Protein AF-A0A2Z6A4C8-F1 (afdb_monomer)

Mean predicted aligned error: 8.93 Å

Sequence (67 aa):
VETKPYGGYPQFYDVKITQLIEQVNPGGQVWNVRVGRKHHAPYGVFEGMTIFDAGAKVGQAAIGYIP

pLDDT: mean 76.36, std 12.94, range [40.88, 92.0]

Secondary structure (DSSP, 8-state):
---TTS-PTTTTHHHHHHHHHHHH-TT-S-EEGGGGGSTT-TT-EE-S--HHHHHHHH-GGGGS---

Radius of gyration: 15.35 Å; Cα contacts (8 Å, |Δi|>4): 66; chains: 1; bounding box: 31×29×42 Å

Organism: NCBI:txid198431

Structure (mmCIF, N/CA/C/O backbone):
data_AF-A0A2Z6A4C8-F1
#
_entry.id   AF-A0A2Z6A4C8-F1
#
loop_
_atom_site.group_PDB
_atom_site.id
_atom_site.type_symbol
_atom_site.label_atom_id
_atom_site.label_alt_id
_atom_site.label_comp_id
_atom_site.label_asym_id
_atom_site.label_entity_id
_atom_site.label_seq_id
_atom_site.pdbx_PDB_ins_code
_atom_site.Cartn_x
_atom_site.Cartn_y
_atom_site.Cartn_z
_atom_site.occupancy
_atom_site.B_iso_or_equiv
_atom_site.auth_seq_id
_atom_site.auth_comp_id
_atom_site.auth_asym_id
_atom_site.auth_atom_id
_atom_site.pdbx_PDB_model_num
ATOM 1 N N . VAL A 1 1 ? -3.866 19.607 12.917 1.00 59.34 1 VAL A N 1
ATOM 2 C CA . VAL A 1 1 ? -2.514 19.089 13.237 1.00 59.34 1 VAL A CA 1
ATOM 3 C C . VAL A 1 1 ? -2.691 17.978 14.251 1.00 59.34 1 VAL A C 1
ATOM 5 O O . VAL A 1 1 ? -3.358 18.216 15.248 1.00 59.34 1 VAL A O 1
ATOM 8 N N . GLU A 1 2 ? -2.183 16.778 13.975 1.00 60.25 2 GLU A N 1
ATOM 9 C CA . GLU A 1 2 ? -2.207 15.658 14.925 1.00 60.25 2 GLU A CA 1
ATOM 10 C C . GLU A 1 2 ? -0.923 15.614 15.744 1.00 60.25 2 GLU A C 1
ATOM 12 O O . GLU A 1 2 ? 0.175 15.734 15.198 1.00 60.25 2 GLU A O 1
ATOM 17 N N . THR A 1 3 ? -1.057 15.401 17.050 1.00 62.69 3 THR A N 1
ATOM 18 C CA . THR A 1 3 ? 0.080 15.263 17.961 1.00 62.69 3 THR A CA 1
ATOM 19 C C . THR A 1 3 ? 0.589 13.824 17.940 1.00 62.69 3 THR A C 1
ATOM 21 O O . THR A 1 3 ? -0.012 12.931 18.535 1.00 62.69 3 THR A O 1
ATOM 24 N N . LYS A 1 4 ? 1.730 13.586 17.285 1.00 63.31 4 LYS A N 1
ATOM 25 C CA . LYS A 1 4 ? 2.478 12.327 17.443 1.00 63.31 4 LYS A CA 1
ATOM 26 C C . LYS A 1 4 ? 2.986 12.234 18.895 1.00 63.31 4 LYS A C 1
ATOM 28 O O . LYS A 1 4 ? 3.358 13.267 19.450 1.00 63.31 4 LYS A O 1
ATOM 33 N N . PRO A 1 5 ? 2.985 11.054 19.544 1.00 70.25 5 PRO A N 1
ATOM 34 C CA . PRO A 1 5 ? 2.965 9.699 18.978 1.00 70.25 5 PRO A CA 1
ATOM 35 C C . PRO A 1 5 ? 1.581 9.032 18.930 1.00 70.25 5 PRO A C 1
ATOM 37 O O . PRO A 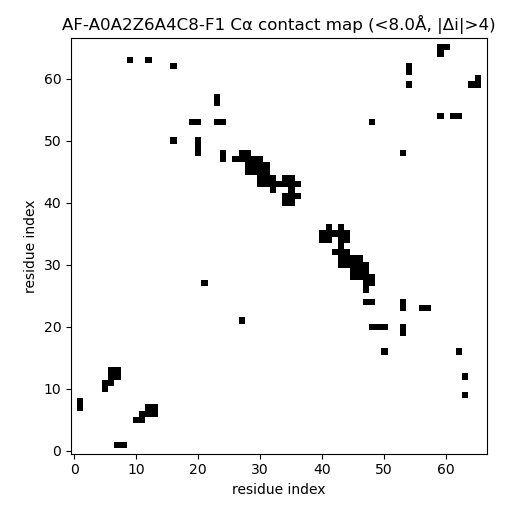1 5 ? 1.481 7.854 18.594 1.00 70.25 5 PRO A O 1
ATOM 40 N N . TYR A 1 6 ? 0.516 9.744 19.297 1.00 60.62 6 TYR A N 1
ATOM 41 C CA . TYR A 1 6 ? -0.818 9.163 19.387 1.00 60.62 6 TYR A CA 1
ATOM 42 C C . TYR A 1 6 ? -1.337 8.923 17.965 1.00 60.62 6 TYR A C 1
ATOM 44 O O . TYR A 1 6 ? -1.507 9.871 17.200 1.00 60.62 6 TYR A O 1
ATOM 52 N N . GLY A 1 7 ? -1.458 7.644 17.586 1.00 64.56 7 GLY A N 1
ATOM 53 C CA . GLY A 1 7 ? -1.776 7.195 16.228 1.00 64.56 7 GLY A CA 1
ATOM 54 C C . GLY A 1 7 ? -2.913 7.999 15.611 1.00 64.56 7 GLY A C 1
ATOM 55 O O . GLY A 1 7 ? -3.903 8.274 16.291 1.00 64.56 7 GLY A O 1
ATOM 56 N N . GLY A 1 8 ? -2.725 8.394 14.350 1.00 69.12 8 GLY A N 1
ATOM 57 C CA . GLY A 1 8 ? -3.509 9.445 13.701 1.00 69.12 8 GLY A CA 1
ATOM 58 C C . GLY A 1 8 ? -5.015 9.201 13.710 1.00 69.12 8 GLY A C 1
ATOM 59 O O . GLY A 1 8 ? -5.471 8.098 13.997 1.00 69.12 8 GLY A O 1
ATOM 60 N N . TYR A 1 9 ? -5.788 10.238 13.428 1.00 63.34 9 TYR A N 1
ATOM 61 C CA . TYR A 1 9 ? -7.239 10.234 13.409 1.00 63.34 9 TYR A CA 1
ATOM 62 C C . TYR A 1 9 ? -7.774 9.657 12.089 1.00 63.34 9 TYR A C 1
ATOM 64 O O . TYR A 1 9 ? -7.297 10.024 11.014 1.00 63.34 9 TYR A O 1
ATOM 72 N N . PRO A 1 10 ? -8.822 8.822 12.144 1.00 76.44 10 PRO A N 1
ATOM 73 C CA . PRO A 1 10 ? -9.363 8.157 13.333 1.00 76.44 10 PRO A CA 1
ATOM 74 C C . PRO A 1 10 ? -8.338 7.207 13.964 1.00 76.44 10 PRO A C 1
ATOM 76 O O . PRO A 1 10 ? -7.649 6.512 13.233 1.00 76.44 10 PRO A O 1
ATOM 79 N N . GLN A 1 11 ? -8.262 7.146 15.300 1.00 80.19 11 GLN A N 1
ATOM 80 C CA . GLN A 1 11 ? -7.183 6.488 16.060 1.00 80.19 11 GLN A CA 1
ATOM 81 C C . GLN A 1 11 ? -6.533 5.275 15.351 1.00 80.19 11 GLN A C 1
ATOM 83 O O . GLN A 1 11 ? -7.210 4.274 15.074 1.00 80.19 11 GLN A O 1
ATOM 88 N N . PHE A 1 12 ? -5.216 5.354 15.122 1.00 80.06 12 PHE A N 1
ATOM 89 C CA . PHE A 1 12 ? -4.394 4.348 14.418 1.00 80.06 12 PHE A CA 1
ATOM 90 C C . PHE A 1 12 ? -4.774 4.111 12.947 1.00 80.06 12 PHE A C 1
ATOM 92 O O . PHE A 1 12 ? -4.633 2.998 12.432 1.00 80.06 12 PHE A O 1
ATOM 99 N N . TYR A 1 13 ? -5.281 5.140 12.271 1.00 78.56 13 TYR A N 1
ATOM 100 C CA . TYR A 1 13 ? -5.674 5.091 10.862 1.00 78.56 13 TYR A CA 1
ATOM 101 C C . TYR A 1 13 ? -4.581 4.522 9.945 1.00 78.56 13 TYR A C 1
ATOM 103 O O . TYR A 1 13 ? -4.832 3.630 9.138 1.00 78.56 13 TYR A O 1
ATOM 111 N N . ASP A 1 14 ? -3.352 4.999 10.118 1.00 79.69 14 ASP A N 1
ATOM 112 C CA . ASP A 1 14 ? -2.159 4.587 9.382 1.00 79.69 14 ASP A CA 1
ATOM 113 C C . ASP A 1 14 ? -1.870 3.087 9.514 1.00 79.69 14 ASP A C 1
ATOM 115 O O . ASP A 1 14 ? -1.658 2.397 8.513 1.00 79.69 14 ASP A O 1
ATOM 119 N N . VAL A 1 15 ? -1.928 2.562 10.738 1.00 84.19 15 VAL A N 1
ATOM 120 C CA . VAL A 1 15 ? -1.726 1.131 11.006 1.00 84.19 15 VAL A CA 1
ATOM 121 C C . VAL A 1 15 ? -2.842 0.299 10.377 1.00 84.19 15 VAL A C 1
ATOM 123 O O . VAL A 1 15 ? -2.562 -0.682 9.687 1.00 84.19 15 VAL A O 1
ATOM 126 N N . LYS A 1 16 ? -4.102 0.703 10.573 1.00 83.06 16 LYS A N 1
ATOM 127 C CA . LYS A 1 16 ? -5.277 -0.017 10.055 1.00 83.06 16 LYS A CA 1
ATOM 128 C C . LYS A 1 16 ? -5.271 -0.091 8.532 1.00 83.06 16 LYS A C 1
ATOM 130 O O . LYS A 1 16 ? -5.529 -1.149 7.966 1.00 83.06 16 LYS A O 1
ATOM 135 N N . ILE A 1 17 ? -4.932 1.007 7.863 1.00 83.19 17 ILE A N 1
ATOM 136 C CA . ILE A 1 17 ? -4.846 1.040 6.402 1.00 83.19 17 ILE A CA 1
ATOM 137 C C . ILE A 1 17 ? -3.703 0.194 5.886 1.00 83.19 17 ILE A C 1
ATOM 139 O O . ILE A 1 17 ? -3.892 -0.544 4.924 1.00 83.19 17 ILE A O 1
ATOM 143 N N . THR A 1 18 ? -2.537 0.273 6.522 1.00 85.25 18 THR A N 1
ATOM 144 C CA . THR A 1 18 ? -1.398 -0.554 6.116 1.00 85.25 18 THR A CA 1
ATOM 145 C C . THR A 1 18 ? -1.763 -2.036 6.227 1.00 85.25 18 THR A C 1
ATOM 147 O O . THR A 1 18 ? -1.557 -2.784 5.279 1.00 85.25 18 THR A O 1
ATOM 150 N N . GLN A 1 19 ? -2.419 -2.449 7.318 1.00 86.31 19 GLN A N 1
ATOM 151 C CA . GLN A 1 19 ? -2.921 -3.819 7.480 1.00 86.31 19 GLN A CA 1
ATOM 152 C C . GLN A 1 19 ? -3.932 -4.219 6.398 1.00 86.31 19 GLN A C 1
ATOM 154 O O . GLN A 1 19 ? -3.838 -5.320 5.861 1.00 86.31 19 GLN A O 1
ATOM 159 N N . LEU A 1 20 ? -4.887 -3.344 6.067 1.00 86.12 20 LEU A N 1
ATOM 160 C CA . LEU A 1 20 ? -5.866 -3.610 5.010 1.00 86.12 20 LEU A CA 1
ATOM 161 C C . LEU A 1 20 ? -5.200 -3.760 3.642 1.00 86.12 20 LEU A C 1
ATOM 163 O O . LEU A 1 20 ? -5.552 -4.674 2.900 1.00 86.12 20 LEU A O 1
ATOM 167 N N . ILE A 1 21 ? -4.234 -2.898 3.311 1.00 88.06 21 ILE A N 1
ATOM 168 C CA . ILE A 1 21 ? -3.520 -2.992 2.037 1.00 88.06 21 ILE A CA 1
ATOM 169 C C . ILE A 1 21 ? -2.749 -4.310 1.947 1.00 88.06 21 ILE A C 1
ATOM 171 O O . ILE A 1 21 ? -2.856 -4.984 0.927 1.00 88.06 21 ILE A O 1
ATOM 175 N N . GLU A 1 22 ? -2.038 -4.715 3.000 1.00 88.19 22 GLU A N 1
ATOM 176 C CA . GLU A 1 22 ? -1.321 -6.000 3.015 1.00 88.19 22 GLU A CA 1
ATOM 177 C C . GLU A 1 22 ? 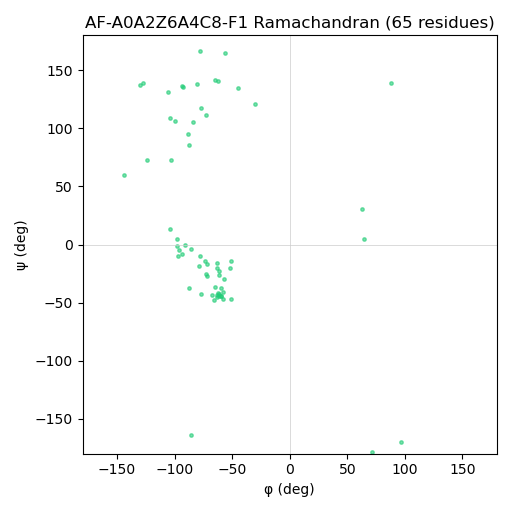-2.268 -7.196 2.817 1.00 88.19 22 GLU A C 1
ATOM 179 O O . GLU A 1 22 ? -1.948 -8.135 2.092 1.00 88.19 22 GLU A O 1
ATOM 184 N N . GLN A 1 23 ? -3.477 -7.151 3.389 1.00 86.75 23 GLN A N 1
ATOM 185 C CA . GLN A 1 23 ? -4.477 -8.212 3.208 1.00 86.75 23 GLN A CA 1
ATOM 186 C C . GLN A 1 23 ? -4.962 -8.339 1.757 1.00 86.75 23 GLN A C 1
ATOM 188 O O . GLN A 1 23 ? -5.219 -9.448 1.290 1.00 86.75 23 GLN A O 1
ATOM 193 N N . VAL A 1 24 ? -5.107 -7.221 1.039 1.00 87.12 24 VAL A N 1
ATOM 194 C CA . VAL A 1 24 ? -5.643 -7.208 -0.337 1.00 87.12 24 VAL A CA 1
ATOM 195 C C . VAL A 1 24 ? -4.566 -7.181 -1.421 1.00 87.12 24 VAL A C 1
ATOM 197 O O . VAL A 1 24 ? -4.886 -7.349 -2.604 1.00 87.12 24 VAL A O 1
ATOM 200 N N . ASN A 1 25 ? -3.307 -6.977 -1.035 1.00 89.50 25 ASN A N 1
ATOM 201 C CA . ASN A 1 25 ? -2.140 -6.964 -1.904 1.00 89.50 25 ASN A CA 1
ATOM 202 C C . ASN A 1 25 ? -1.086 -7.989 -1.438 1.00 89.50 25 ASN A C 1
ATOM 204 O O . ASN A 1 25 ? -0.017 -7.602 -0.969 1.00 89.50 25 ASN A O 1
ATOM 208 N N . PRO A 1 26 ? -1.326 -9.301 -1.623 1.00 80.88 26 PRO A N 1
ATOM 209 C CA . PRO A 1 26 ? -0.368 -10.337 -1.229 1.00 80.88 26 PRO A CA 1
ATOM 210 C C . PRO A 1 26 ? 0.968 -10.270 -1.995 1.00 80.88 26 PRO A C 1
ATOM 212 O O . PRO A 1 26 ? 1.945 -10.878 -1.568 1.00 80.88 26 PRO A O 1
ATOM 215 N N . GLY A 1 27 ? 1.026 -9.545 -3.122 1.00 79.06 27 GLY A N 1
ATOM 216 C CA . GLY A 1 27 ? 2.265 -9.260 -3.856 1.00 79.06 27 GLY A CA 1
ATOM 217 C C . GLY A 1 27 ? 3.123 -8.158 -3.222 1.00 79.06 27 GLY A C 1
ATOM 218 O O . GLY A 1 27 ? 4.273 -7.981 -3.623 1.00 79.06 27 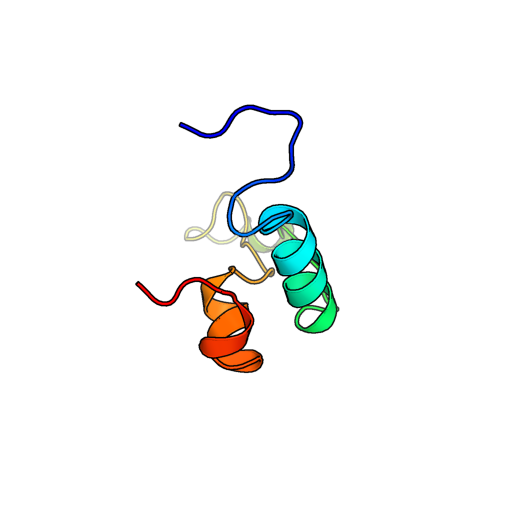GLY A O 1
ATOM 219 N N . GLY A 1 28 ? 2.590 -7.451 -2.222 1.00 87.94 28 GLY A N 1
ATOM 220 C CA . GLY A 1 28 ? 3.273 -6.400 -1.479 1.00 87.94 28 GLY A CA 1
ATOM 221 C C . GLY A 1 28 ? 3.501 -5.112 -2.274 1.00 87.94 28 GLY A C 1
ATOM 222 O O . GLY A 1 28 ? 3.100 -4.955 -3.429 1.00 87.94 28 GLY A O 1
ATOM 223 N N . GLN A 1 29 ? 4.154 -4.147 -1.630 1.00 91.19 29 GLN A N 1
ATOM 224 C CA . GLN A 1 29 ? 4.508 -2.862 -2.236 1.00 91.19 29 GLN A CA 1
ATOM 225 C C . GLN A 1 29 ? 5.859 -2.962 -2.952 1.00 91.19 29 GLN A C 1
ATOM 227 O O . GLN A 1 29 ? 6.907 -2.661 -2.379 1.00 91.19 29 GLN A O 1
ATOM 232 N N . VAL A 1 30 ? 5.842 -3.416 -4.208 1.00 92.00 30 VAL A N 1
ATOM 233 C CA . VAL A 1 30 ? 7.063 -3.700 -4.978 1.00 92.00 30 VAL A CA 1
ATOM 234 C C . VAL A 1 30 ? 7.320 -2.638 -6.040 1.00 92.00 30 VAL A C 1
ATOM 236 O O . VAL A 1 30 ? 6.456 -2.303 -6.849 1.00 92.00 30 VAL A O 1
ATOM 239 N N . TRP A 1 31 ? 8.558 -2.145 -6.074 1.00 90.81 31 TRP A N 1
ATOM 240 C CA . TRP A 1 31 ? 9.065 -1.319 -7.163 1.00 90.81 31 TRP A CA 1
ATOM 241 C C . TRP A 1 31 ? 9.910 -2.163 -8.126 1.00 90.81 31 TRP A C 1
ATOM 243 O O . TRP A 1 31 ? 11.043 -2.550 -7.822 1.00 90.81 31 TRP A O 1
ATOM 253 N N . ASN A 1 32 ? 9.365 -2.467 -9.303 1.00 89.25 32 ASN A N 1
ATOM 254 C CA . ASN A 1 32 ? 10.003 -3.335 -10.282 1.00 89.25 32 ASN A CA 1
ATOM 255 C C . ASN A 1 32 ? 10.925 -2.550 -11.229 1.00 89.25 32 ASN A C 1
ATOM 257 O O . ASN A 1 32 ? 10.518 -2.042 -12.277 1.00 89.25 32 ASN A O 1
ATOM 261 N N . VAL A 1 33 ? 12.217 -2.518 -10.893 1.00 88.50 33 VAL A N 1
ATOM 262 C CA . VAL A 1 33 ? 13.269 -1.888 -11.715 1.00 88.50 33 VAL A CA 1
ATOM 263 C C . VAL A 1 33 ? 13.633 -2.682 -12.976 1.00 88.50 33 VAL A C 1
ATOM 265 O O . VAL A 1 33 ? 14.284 -2.147 -13.873 1.00 88.50 33 VAL 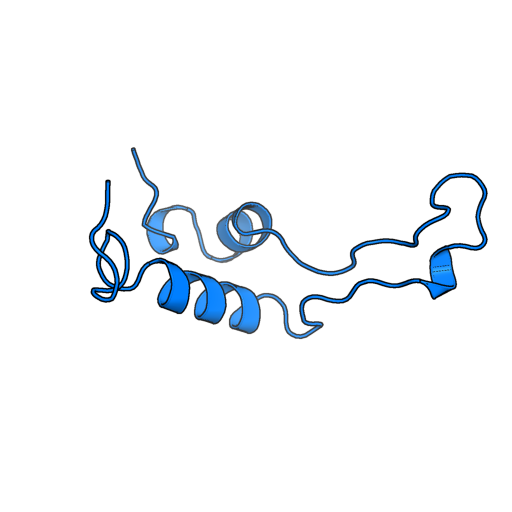A O 1
ATOM 268 N N . ARG A 1 34 ? 13.220 -3.954 -13.095 1.00 83.50 34 ARG A N 1
ATOM 269 C CA . ARG A 1 34 ? 13.555 -4.798 -14.261 1.00 83.50 34 ARG A CA 1
ATOM 270 C C . ARG A 1 34 ? 12.791 -4.368 -15.514 1.00 83.50 34 ARG A C 1
ATOM 272 O O . ARG A 1 34 ? 13.300 -4.533 -16.622 1.00 83.50 34 ARG A O 1
ATOM 279 N N . VAL A 1 35 ? 11.617 -3.758 -15.336 1.00 71.38 35 VAL A N 1
ATOM 280 C CA . VAL A 1 35 ? 10.820 -3.140 -16.412 1.00 71.38 35 VAL A CA 1
ATOM 281 C C . VAL A 1 35 ? 11.469 -1.841 -16.927 1.00 71.38 35 VAL A C 1
ATOM 283 O O . VAL A 1 35 ? 11.205 -1.431 -18.058 1.00 71.38 35 VAL A O 1
ATOM 286 N N . GLY A 1 36 ? 12.412 -1.278 -16.155 1.00 59.91 36 GLY A N 1
ATOM 287 C CA . GLY A 1 36 ? 13.172 -0.039 -16.380 1.00 59.91 36 GLY A CA 1
ATOM 288 C C . GLY A 1 36 ? 13.871 0.124 -17.733 1.00 59.91 36 GLY A C 1
ATOM 289 O O . GLY A 1 36 ? 14.319 1.206 -18.097 1.00 59.91 36 GLY A O 1
ATOM 290 N N . ARG A 1 37 ? 13.984 -0.964 -18.498 1.00 60.75 37 ARG A N 1
ATOM 291 C CA . ARG A 1 37 ? 14.704 -1.012 -19.777 1.00 60.75 37 ARG A CA 1
ATOM 292 C C . ARG A 1 37 ? 13.862 -0.575 -20.978 1.00 60.75 37 ARG A C 1
ATOM 294 O O . ARG A 1 37 ? 14.383 -0.529 -22.088 1.00 60.75 37 ARG A O 1
ATOM 301 N N . LYS A 1 38 ? 12.572 -0.273 -20.788 1.00 63.66 38 LYS A N 1
ATOM 302 C CA . LYS A 1 38 ? 11.702 0.275 -21.839 1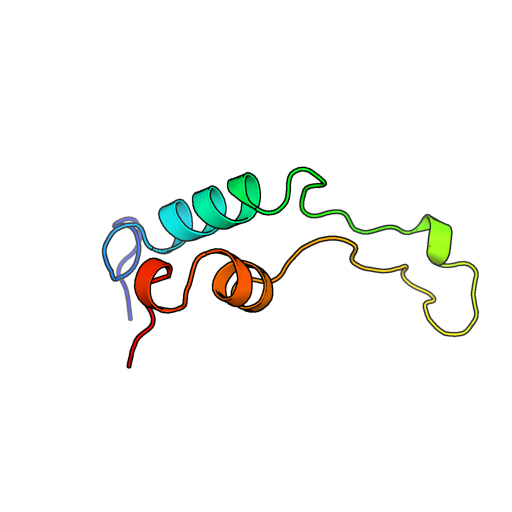.00 63.66 38 LYS A CA 1
ATOM 303 C C . LYS A 1 38 ? 11.699 1.805 -21.769 1.00 63.66 38 LYS A C 1
ATOM 305 O O . LYS A 1 38 ? 11.541 2.369 -20.692 1.00 63.66 38 LYS A O 1
ATOM 310 N N . HIS A 1 39 ? 11.802 2.475 -22.921 1.00 66.19 39 HIS A N 1
ATOM 311 C CA . HIS A 1 39 ? 11.904 3.942 -23.040 1.00 66.19 39 HIS A CA 1
ATOM 312 C C . HIS A 1 39 ? 10.820 4.756 -22.297 1.00 66.19 39 HIS A C 1
ATOM 314 O O . HIS A 1 39 ? 11.037 5.928 -22.016 1.00 66.19 39 HIS A O 1
ATOM 320 N N . HIS A 1 40 ? 9.674 4.157 -21.965 1.00 78.94 40 HIS A N 1
ATOM 321 C CA . HIS A 1 40 ? 8.541 4.814 -21.299 1.00 78.94 40 HIS A CA 1
ATOM 322 C C . HIS A 1 40 ? 8.492 4.640 -19.771 1.00 78.94 40 HIS A C 1
ATOM 324 O O . HIS A 1 40 ? 7.624 5.223 -19.132 1.00 78.94 40 HIS A O 1
ATOM 330 N N . ALA A 1 41 ? 9.389 3.854 -19.171 1.00 82.88 41 ALA A N 1
ATOM 331 C CA . ALA A 1 41 ? 9.411 3.636 -17.723 1.00 82.88 41 ALA A CA 1
ATOM 332 C C . ALA A 1 41 ? 10.854 3.523 -17.202 1.00 82.88 41 ALA A C 1
ATOM 334 O O . ALA A 1 41 ? 11.207 2.487 -16.654 1.00 82.88 41 ALA A O 1
ATOM 335 N N . PRO A 1 42 ? 11.710 4.550 -17.365 1.00 85.06 42 PRO A N 1
ATOM 336 C CA . PRO A 1 42 ? 13.158 4.459 -17.119 1.00 85.06 42 PRO A CA 1
ATOM 337 C C . PRO A 1 42 ? 13.539 4.109 -15.673 1.00 85.06 42 PRO A C 1
ATOM 339 O O . PRO A 1 42 ? 14.622 3.585 -15.425 1.00 85.06 42 P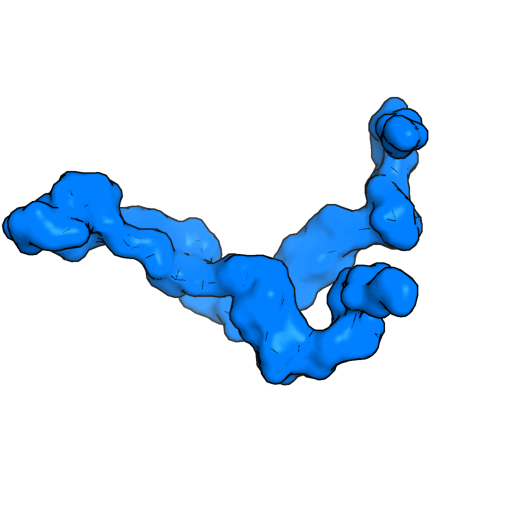RO A O 1
ATOM 342 N N . TYR A 1 43 ? 12.647 4.371 -14.717 1.00 87.50 43 TYR A N 1
ATOM 343 C CA . TYR A 1 43 ? 12.873 4.085 -13.301 1.00 87.50 43 TYR A CA 1
ATOM 344 C C . TYR A 1 43 ? 12.233 2.776 -12.836 1.00 87.50 43 TYR A C 1
ATOM 346 O O . TYR A 1 43 ? 12.408 2.401 -11.682 1.00 87.50 43 TYR A O 1
ATOM 354 N N . GLY A 1 44 ? 11.540 2.054 -13.717 1.00 89.69 44 GLY A N 1
ATOM 355 C CA . GLY A 1 44 ? 10.739 0.888 -13.358 1.00 89.69 44 GLY A CA 1
ATOM 356 C C . GLY A 1 44 ? 9.262 1.223 -13.176 1.00 89.69 44 GLY A C 1
ATOM 357 O O . GLY A 1 44 ? 8.803 2.305 -13.542 1.00 89.69 44 GLY A O 1
ATOM 358 N N . VAL A 1 45 ? 8.519 0.253 -12.650 1.00 90.38 45 VAL A N 1
ATOM 359 C CA . VAL A 1 45 ? 7.067 0.331 -12.459 1.00 90.38 45 VAL A CA 1
ATOM 360 C C . VAL A 1 45 ? 6.731 -0.061 -11.027 1.00 90.38 45 VAL A C 1
ATOM 362 O O . VAL A 1 45 ? 7.279 -1.029 -10.501 1.00 90.38 45 VAL A O 1
ATOM 365 N N . PHE A 1 46 ? 5.828 0.686 -10.398 1.00 90.25 46 PHE A N 1
ATOM 366 C CA . PHE A 1 46 ? 5.242 0.279 -9.129 1.00 90.25 46 PHE A CA 1
ATOM 367 C C . PHE A 1 46 ? 4.177 -0.789 -9.378 1.00 90.25 46 PHE A C 1
ATOM 369 O O . PHE A 1 46 ? 3.190 -0.523 -10.057 1.00 90.25 46 PHE A O 1
ATOM 376 N N . GLU A 1 47 ? 4.387 -1.986 -8.838 1.00 89.94 47 GLU A N 1
ATOM 377 C CA . GLU A 1 47 ? 3.477 -3.136 -8.969 1.00 89.94 47 GLU A CA 1
ATOM 378 C C . GLU A 1 47 ? 2.665 -3.374 -7.682 1.00 89.94 47 GLU A C 1
ATOM 380 O O . GLU A 1 47 ? 2.057 -4.426 -7.505 1.00 89.94 47 GLU A O 1
ATOM 385 N N . GLY A 1 48 ? 2.669 -2.394 -6.773 1.00 90.25 48 GLY A N 1
ATOM 386 C CA . GLY A 1 48 ? 1.888 -2.402 -5.542 1.00 90.25 48 GLY A CA 1
ATOM 387 C C . GLY A 1 48 ? 0.459 -1.876 -5.709 1.00 90.25 48 GLY A C 1
ATOM 388 O O . GLY A 1 48 ? -0.063 -1.743 -6.815 1.00 90.25 48 GLY A O 1
ATOM 389 N N . MET A 1 49 ? -0.179 -1.544 -4.585 1.00 88.81 49 MET A N 1
ATOM 390 C CA . MET A 1 49 ? -1.529 -0.968 -4.548 1.00 88.81 49 MET A CA 1
ATOM 391 C C . MET A 1 49 ? -1.547 0.316 -3.736 1.00 88.81 49 MET A C 1
ATOM 393 O O . MET A 1 49 ? -0.960 0.392 -2.652 1.00 88.81 49 MET A O 1
ATOM 397 N N . THR A 1 50 ? -2.272 1.315 -4.233 1.00 87.00 50 THR A N 1
ATOM 398 C CA . THR A 1 50 ? -2.557 2.524 -3.461 1.00 87.00 50 THR A CA 1
ATOM 399 C C . THR A 1 50 ? -3.674 2.273 -2.446 1.00 87.00 50 THR A C 1
ATOM 401 O O . THR A 1 50 ? -4.425 1.299 -2.535 1.00 87.00 50 THR A O 1
ATOM 404 N N . ILE A 1 51 ? -3.836 3.195 -1.493 1.00 81.31 51 ILE A N 1
ATOM 405 C CA . ILE A 1 51 ? -4.971 3.184 -0.553 1.00 81.31 51 ILE A CA 1
ATOM 406 C C . ILE A 1 51 ? -6.328 3.212 -1.279 1.00 81.31 51 ILE A C 1
ATOM 408 O O . ILE A 1 51 ? -7.305 2.656 -0.785 1.00 81.31 51 ILE A O 1
ATOM 412 N N . PHE A 1 52 ? -6.387 3.819 -2.468 1.00 83.56 52 PHE A N 1
ATOM 413 C CA . PHE A 1 52 ? -7.608 3.927 -3.264 1.00 83.56 52 PHE A CA 1
ATOM 414 C C . PHE A 1 52 ? -7.932 2.613 -3.976 1.00 83.56 52 PHE A C 1
ATOM 416 O O . PHE A 1 52 ? -9.080 2.166 -3.942 1.00 83.56 52 PHE A O 1
ATOM 423 N N . ASP A 1 53 ? -6.916 1.956 -4.544 1.00 84.31 53 ASP A N 1
ATOM 424 C CA . ASP A 1 53 ? -7.068 0.639 -5.173 1.00 84.31 53 ASP A CA 1
ATOM 425 C C . ASP A 1 53 ? -7.507 -0.409 -4.148 1.00 84.31 53 ASP A C 1
ATOM 427 O O . ASP A 1 53 ? -8.399 -1.218 -4.410 1.00 84.31 53 ASP A O 1
ATOM 431 N N . ALA A 1 54 ? -6.916 -0.362 -2.950 1.00 82.94 54 ALA A N 1
ATOM 432 C CA . ALA A 1 54 ? -7.332 -1.196 -1.832 1.00 82.94 54 ALA A CA 1
ATOM 433 C C . ALA A 1 54 ? -8.788 -0.901 -1.443 1.00 82.94 54 ALA A C 1
ATOM 435 O O . ALA A 1 54 ? -9.589 -1.821 -1.302 1.00 82.94 54 ALA A O 1
ATOM 436 N N . GLY A 1 55 ? -9.169 0.374 -1.368 1.00 79.69 55 GLY A N 1
ATOM 437 C CA . GLY A 1 55 ? -10.531 0.803 -1.059 1.00 79.69 55 GLY A CA 1
ATOM 438 C C . GLY A 1 55 ? -11.616 0.297 -1.979 1.00 79.69 55 GLY A C 1
ATOM 439 O O . GLY A 1 55 ? -12.678 -0.121 -1.516 1.00 79.69 55 GLY A O 1
ATOM 440 N N . ALA A 1 56 ? -11.336 0.285 -3.277 1.00 80.50 56 ALA A N 1
ATOM 441 C CA . ALA A 1 56 ? -12.240 -0.290 -4.262 1.00 80.50 56 ALA A CA 1
ATOM 442 C C . ALA A 1 56 ? -12.468 -1.798 -4.034 1.00 80.50 56 ALA A C 1
ATOM 444 O O . ALA A 1 56 ? -13.527 -2.309 -4.388 1.00 80.50 56 ALA A O 1
ATOM 445 N N . LYS A 1 57 ? -11.510 -2.506 -3.414 1.00 79.25 57 LYS A N 1
ATOM 446 C CA . LYS A 1 57 ? -11.588 -3.950 -3.140 1.00 79.25 57 LYS A CA 1
ATOM 447 C C . LYS A 1 57 ? -12.269 -4.304 -1.817 1.00 79.25 57 LYS A C 1
ATOM 449 O O . LYS A 1 57 ? -12.982 -5.300 -1.774 1.00 79.25 57 LYS A O 1
ATOM 454 N N . VAL A 1 58 ? -12.057 -3.524 -0.753 1.00 72.25 58 VAL A N 1
ATOM 455 C CA . VAL A 1 58 ? -12.667 -3.764 0.580 1.00 72.25 58 V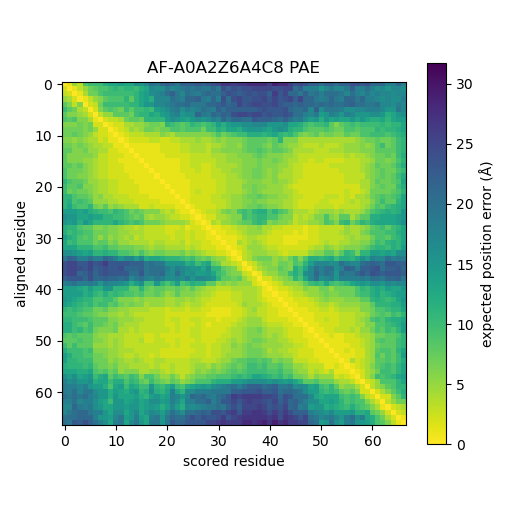AL A CA 1
ATOM 456 C C . VAL A 1 58 ? -13.981 -3.016 0.816 1.00 72.25 58 VAL A C 1
ATOM 458 O O . VAL A 1 58 ? -14.668 -3.276 1.801 1.00 72.25 58 VA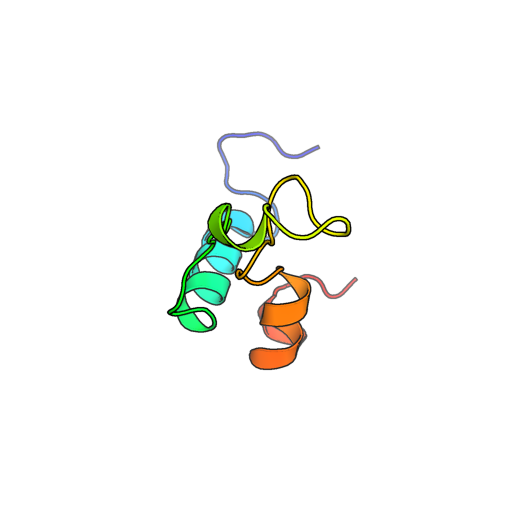L A O 1
ATOM 461 N N . GLY A 1 59 ? -14.361 -2.118 -0.092 1.00 68.44 59 GLY A N 1
ATOM 462 C CA . GLY A 1 59 ? -15.514 -1.239 0.070 1.00 68.44 59 GLY A CA 1
ATOM 463 C C . GLY A 1 59 ? -15.139 0.060 0.789 1.00 68.44 59 GLY A C 1
ATOM 464 O O . GLY A 1 59 ? -14.389 0.075 1.766 1.00 68.44 59 GLY A O 1
ATOM 465 N N . GLN A 1 60 ? -15.688 1.177 0.306 1.00 63.56 60 GLN A N 1
ATOM 466 C CA . GLN A 1 60 ? -15.289 2.534 0.713 1.00 63.56 60 GLN A CA 1
ATOM 467 C C . GLN A 1 60 ? -15.540 2.845 2.201 1.00 63.56 60 GLN A C 1
ATOM 469 O O . GLN A 1 60 ? -14.882 3.716 2.763 1.00 63.56 60 GLN A O 1
ATOM 474 N N . ALA A 1 61 ? -16.427 2.099 2.868 1.00 56.62 61 ALA A N 1
ATOM 475 C CA . ALA A 1 61 ? -16.712 2.264 4.293 1.00 56.62 61 ALA A CA 1
ATOM 476 C C . ALA A 1 61 ? -15.585 1.760 5.217 1.00 56.62 61 ALA A C 1
ATOM 478 O O . ALA A 1 61 ? -15.447 2.250 6.337 1.00 56.62 61 ALA A O 1
ATOM 479 N N . ALA A 1 62 ?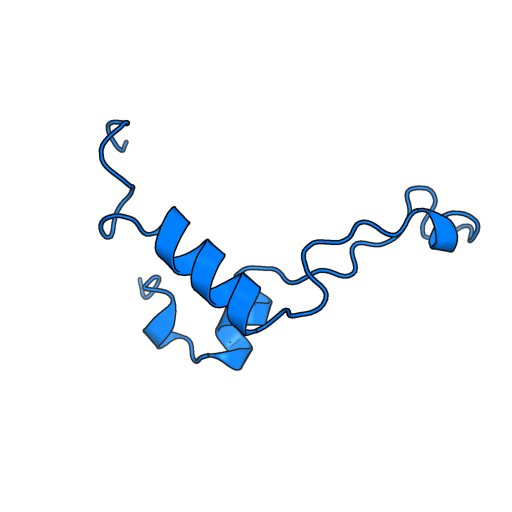 -14.760 0.809 4.762 1.00 52.84 62 ALA A N 1
ATOM 480 C CA . ALA A 1 62 ? -13.746 0.162 5.599 1.00 52.84 62 ALA A CA 1
ATOM 481 C C . ALA A 1 62 ? -12.483 1.014 5.807 1.00 52.84 62 ALA A C 1
ATOM 483 O O . ALA A 1 62 ? -11.733 0.777 6.752 1.00 52.84 62 ALA A O 1
ATOM 484 N N . ILE A 1 63 ? -12.250 2.021 4.957 1.00 55.97 63 ILE A N 1
ATOM 485 C CA . ILE A 1 63 ? -11.039 2.847 5.030 1.00 55.97 63 ILE A CA 1
ATOM 486 C C . ILE A 1 63 ? -11.223 4.082 5.914 1.00 55.97 63 ILE A C 1
ATOM 488 O O . ILE A 1 63 ? -10.292 4.852 6.063 1.00 55.97 63 ILE A O 1
ATOM 492 N N . GLY A 1 64 ? -12.395 4.315 6.513 1.00 53.50 64 GLY A N 1
ATOM 493 C CA . GLY A 1 64 ? -12.585 5.397 7.491 1.00 53.50 64 GLY A CA 1
ATOM 494 C C . GLY A 1 64 ? -12.418 6.829 6.959 1.00 53.50 64 GLY A C 1
ATOM 495 O O . GLY A 1 64 ? -12.513 7.767 7.744 1.00 53.50 64 GLY A O 1
ATOM 496 N N . TYR A 1 65 ? -12.206 7.012 5.653 1.00 51.41 65 TYR A N 1
ATOM 497 C CA . TYR A 1 65 ? -12.248 8.306 4.977 1.00 51.41 65 TYR A CA 1
ATOM 498 C C . TYR A 1 65 ? -13.571 8.425 4.218 1.00 51.41 65 TYR A C 1
ATOM 500 O O . TYR A 1 65 ? -13.632 8.294 2.998 1.00 51.41 65 TYR A O 1
ATOM 508 N N . ILE A 1 66 ? -14.651 8.613 4.973 1.00 40.88 66 ILE A N 1
ATOM 509 C CA . ILE A 1 66 ? -15.878 9.204 4.444 1.00 40.88 66 ILE A CA 1
ATOM 510 C C . ILE A 1 66 ? -15.872 10.644 4.977 1.00 40.88 66 ILE A C 1
ATOM 512 O O . ILE A 1 66 ? -15.963 10.797 6.197 1.00 40.88 66 ILE A O 1
ATOM 516 N N . PRO A 1 67 ? -15.655 11.671 4.134 1.00 47.47 67 PRO A N 1
ATOM 517 C CA . PRO A 1 67 ? -15.890 13.053 4.538 1.00 47.47 67 PRO A CA 1
ATOM 518 C C . PRO A 1 67 ? -17.364 13.302 4.877 1.00 47.47 67 PRO A C 1
ATOM 520 O O . PRO A 1 67 ? -18.239 12.662 4.247 1.00 47.47 67 PRO A O 1
#

Solvent-accessible surface area (backbone atoms only — not comparable to full-atom values): 4281 Å² total; per-residue (Å²): 137,82,67,79,87,62,50,45,85,66,80,36,38,67,59,55,49,52,54,51,39,51,72,75,34,84,83,41,85,39,74,40,55,82,60,20,82,40,95,89,31,69,81,24,46,77,71,43,77,54,76,64,62,39,28,75,73,71,38,65,80,76,69,73,72,73,133

Foldseek 3Di:
DDDPPQQDPVGVLVVQLVVLQCVVWVVPFDFACVCLPDPVRVRGDTPGDDSVRSCVVVDVVSSVPDD